Protein AF-A0A1Q6WD43-F1 (afdb_monomer)

Mean predicted aligned error: 6.04 Å

Nearest PDB structures (foldseek):
  2ca4-assembly1_B  TM=8.478E-01  e=5.984E-08  Ancylobacter novellus
  1pby-assembly1_A  TM=7.423E-01  e=4.974E-02  Paracoccus denitrificans
  8uez-assembly1_1Y  TM=4.013E-01  e=4.072E+00  Sus scrofa

Solvent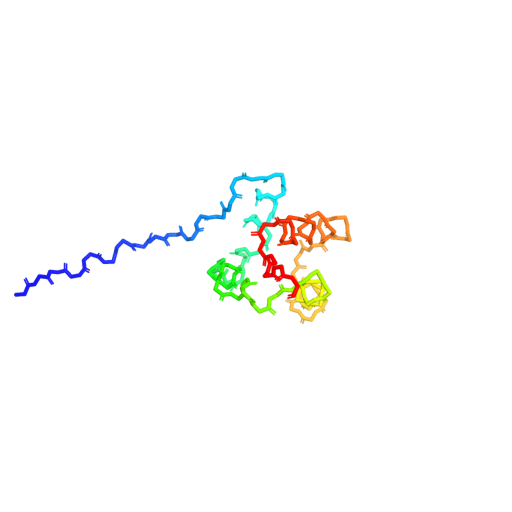-accessible surface area (backbone atoms only — not comparable to full-atom values): 4982 Å² total; per-residue (Å²): 138,79,83,80,75,74,73,82,72,72,70,77,75,71,94,52,82,41,39,70,60,38,57,70,59,55,52,76,86,46,76,57,55,63,53,73,71,44,11,73,82,23,39,57,73,55,46,46,50,50,55,48,43,41,31,75,75,69,63,41,96,59,54,76,66,53,51,50,44,34,39,53,32,43,38,79,73,35,35,30,80,130

Sequence (82 aa):
MVPAQLKEETVRLKDAPGRELTEGRCNICHSLDYIPSNAPAMNRAVWQKEVQKMRDRFGGPLTDEEARQILDYLDGNYSGKP

Structure (mmCIF, N/CA/C/O backbone):
data_AF-A0A1Q6WD43-F1
#
_entry.id   AF-A0A1Q6WD43-F1
#
loop_
_atom_site.group_PDB
_atom_site.id
_atom_site.type_symbol
_atom_site.label_atom_id
_atom_site.label_alt_id
_atom_site.label_comp_id
_atom_site.label_asym_id
_atom_site.label_entity_id
_atom_site.label_seq_id
_atom_site.pdbx_PDB_ins_code
_atom_site.Cartn_x
_atom_site.Cartn_y
_atom_site.Cartn_z
_atom_site.occupancy
_atom_site.B_iso_or_equiv
_atom_site.auth_seq_id
_atom_site.auth_comp_id
_atom_site.auth_asym_id
_atom_site.auth_atom_id
_atom_site.pdbx_PDB_model_num
ATOM 1 N N . MET A 1 1 ? 30.801 -22.408 -15.309 1.00 42.31 1 MET A N 1
ATOM 2 C CA . MET A 1 1 ? 29.664 -21.544 -15.688 1.00 42.31 1 MET A CA 1
ATOM 3 C C . MET A 1 1 ? 28.396 -22.223 -15.214 1.00 42.31 1 MET A C 1
ATOM 5 O O . MET A 1 1 ? 27.989 -23.199 -15.826 1.00 42.31 1 MET A O 1
ATOM 9 N N . VAL A 1 2 ? 27.838 -21.787 -14.087 1.00 53.16 2 VAL A N 1
ATOM 10 C CA . VAL A 1 2 ? 26.516 -22.243 -13.636 1.00 53.16 2 VAL A CA 1
ATOM 11 C C . VAL A 1 2 ? 25.528 -21.190 -14.131 1.00 53.16 2 VAL A C 1
ATOM 13 O O . VAL A 1 2 ? 25.745 -20.015 -13.827 1.00 53.16 2 VAL A O 1
ATOM 16 N N . PRO A 1 3 ? 24.512 -21.541 -14.935 1.00 49.53 3 PRO A N 1
ATOM 17 C CA . PRO A 1 3 ? 23.522 -20.566 -15.350 1.00 49.53 3 PRO A CA 1
ATOM 18 C C . PRO A 1 3 ? 22.764 -20.128 -14.098 1.00 49.53 3 PRO A C 1
ATOM 20 O O . PRO A 1 3 ? 22.204 -20.955 -13.378 1.00 49.53 3 PRO A O 1
ATOM 23 N N . ALA A 1 4 ? 22.777 -18.828 -13.817 1.00 56.72 4 ALA A N 1
ATOM 24 C CA . ALA A 1 4 ? 21.871 -18.243 -12.850 1.00 56.72 4 ALA A CA 1
ATOM 25 C C . ALA A 1 4 ? 20.457 -18.391 -13.420 1.00 56.72 4 ALA A C 1
ATOM 27 O O . ALA A 1 4 ? 19.997 -17.563 -14.202 1.00 56.72 4 ALA A O 1
ATOM 28 N N . GLN A 1 5 ? 19.776 -19.480 -13.067 1.00 51.81 5 GLN A N 1
ATOM 29 C CA . GLN A 1 5 ? 18.324 -19.502 -13.093 1.00 51.81 5 GLN A CA 1
ATOM 30 C C . GLN A 1 5 ? 17.876 -18.446 -12.083 1.00 51.81 5 GLN A C 1
ATOM 32 O O . GLN A 1 5 ? 17.747 -18.730 -10.893 1.00 51.81 5 GLN A O 1
ATOM 37 N N . LEU A 1 6 ? 17.672 -17.213 -12.558 1.00 49.53 6 LEU A N 1
ATOM 38 C CA . LEU A 1 6 ? 16.703 -16.325 -11.941 1.00 49.53 6 LEU A CA 1
ATOM 39 C C . LEU A 1 6 ? 15.400 -17.121 -11.946 1.00 49.53 6 LEU A C 1
ATOM 41 O O . LEU A 1 6 ? 14.727 -17.244 -12.965 1.00 49.53 6 LEU A O 1
ATOM 45 N N . LYS A 1 7 ? 15.060 -17.718 -10.806 1.00 44.47 7 LYS A N 1
ATOM 46 C CA . LYS A 1 7 ? 13.651 -17.867 -10.500 1.00 44.47 7 LYS A CA 1
ATOM 47 C C . LYS A 1 7 ? 13.165 -16.429 -10.447 1.00 44.47 7 LYS A C 1
ATOM 49 O O . LYS A 1 7 ? 13.553 -15.694 -9.543 1.00 44.47 7 LYS A O 1
ATOM 54 N N . GLU A 1 8 ? 12.421 -16.004 -11.456 1.00 50.09 8 GLU A N 1
ATOM 55 C CA . GLU A 1 8 ? 11.548 -14.845 -11.334 1.00 50.09 8 GLU A CA 1
ATOM 56 C C . GLU A 1 8 ? 10.546 -15.198 -10.224 1.00 50.09 8 GLU A C 1
ATOM 58 O O . GLU A 1 8 ? 9.440 -15.668 -10.477 1.00 50.09 8 GLU A O 1
ATOM 63 N N . GLU A 1 9 ? 10.970 -15.116 -8.960 1.00 55.88 9 GLU A N 1
ATOM 64 C CA . GLU A 1 9 ? 10.071 -15.238 -7.825 1.00 55.88 9 GLU A CA 1
ATOM 65 C C . GLU A 1 9 ? 9.257 -13.956 -7.810 1.00 55.88 9 GLU A C 1
ATOM 67 O O . GLU A 1 9 ? 9.628 -12.952 -7.207 1.00 55.88 9 GLU A O 1
ATOM 72 N N . THR A 1 10 ? 8.139 -13.991 -8.532 1.00 66.44 10 THR A N 1
ATOM 73 C CA . THR A 1 10 ? 7.045 -13.046 -8.350 1.00 66.44 10 THR A CA 1
ATOM 74 C C . THR A 1 10 ? 6.792 -12.933 -6.852 1.00 66.44 10 THR A C 1
ATOM 76 O O . THR A 1 10 ? 6.491 -13.940 -6.200 1.00 66.44 10 THR A O 1
ATOM 79 N N . VAL A 1 11 ? 6.965 -11.734 -6.297 1.00 83.38 11 VAL A N 1
ATOM 80 C CA . VAL A 1 11 ? 6.736 -11.490 -4.874 1.00 83.38 11 VAL A CA 1
ATOM 81 C C . VAL A 1 11 ? 5.312 -11.909 -4.535 1.00 83.38 11 VAL A C 1
ATOM 83 O O . VAL A 1 11 ? 4.354 -11.364 -5.076 1.00 83.38 11 VAL A O 1
ATOM 86 N N . ARG A 1 12 ? 5.183 -12.904 -3.652 1.00 89.75 12 ARG A N 1
ATOM 87 C CA . ARG A 1 12 ? 3.894 -13.345 -3.114 1.00 89.75 12 ARG A CA 1
ATOM 88 C C . ARG A 1 12 ? 3.634 -12.619 -1.811 1.00 89.75 12 ARG A C 1
ATOM 90 O O . ARG A 1 12 ? 4.429 -12.731 -0.873 1.00 89.75 12 ARG A O 1
ATOM 97 N N . LEU A 1 13 ? 2.530 -11.885 -1.754 1.00 95.50 13 LEU A N 1
ATOM 98 C CA . LEU A 1 13 ? 2.152 -11.194 -0.535 1.00 95.50 13 LEU A CA 1
ATOM 99 C C . LEU A 1 13 ? 1.562 -12.182 0.496 1.00 95.50 13 LEU A C 1
ATOM 101 O O . LEU A 1 13 ? 1.126 -13.286 0.159 1.00 95.50 13 LEU A O 1
ATOM 105 N N . LYS A 1 14 ? 1.587 -11.804 1.778 1.00 96.44 14 LYS A N 1
ATOM 106 C CA . LYS A 1 14 ? 1.104 -12.603 2.911 1.00 96.44 14 LYS A CA 1
ATOM 107 C C . LYS A 1 14 ? -0.364 -12.951 2.698 1.00 96.44 14 LYS A C 1
ATOM 109 O O . LYS A 1 14 ? -1.167 -12.081 2.367 1.00 96.44 14 LYS A O 1
ATOM 114 N N . ASP A 1 15 ? -0.711 -14.215 2.895 1.00 97.19 15 ASP A N 1
ATOM 115 C CA . ASP A 1 15 ? -2.081 -14.682 2.710 1.00 97.19 15 ASP A CA 1
ATOM 116 C C . ASP A 1 15 ? -2.973 -14.211 3.868 1.00 97.19 15 ASP A C 1
ATOM 118 O O . ASP A 1 15 ? -2.940 -14.766 4.965 1.00 97.19 15 ASP A O 1
ATOM 122 N N . ALA A 1 16 ? -3.695 -13.113 3.643 1.00 96.94 16 ALA A N 1
ATOM 123 C CA . ALA A 1 16 ? -4.571 -12.466 4.613 1.00 96.94 16 ALA A CA 1
ATOM 124 C C . ALA A 1 16 ? -5.656 -11.635 3.892 1.00 96.94 16 ALA A C 1
ATOM 126 O O . ALA A 1 16 ? -5.481 -11.283 2.717 1.00 96.94 16 ALA A O 1
ATOM 127 N N . PRO A 1 17 ? -6.772 -11.293 4.570 1.00 98.06 17 PRO A N 1
ATOM 128 C CA . PRO A 1 17 ? -7.845 -10.495 3.977 1.00 98.06 17 PRO A CA 1
ATOM 129 C C . PRO A 1 17 ? -7.325 -9.180 3.385 1.00 98.06 17 PRO A C 1
ATOM 131 O O . PRO A 1 17 ? -6.662 -8.415 4.077 1.00 98.06 17 PRO A O 1
ATOM 134 N N . GLY A 1 18 ? -7.624 -8.927 2.108 1.00 97.31 18 GLY A N 1
ATOM 135 C CA . GLY A 1 18 ? -7.133 -7.759 1.364 1.00 97.31 18 GLY A CA 1
ATOM 136 C C . GLY A 1 18 ? -5.917 -8.025 0.467 1.00 97.31 18 GLY A C 1
ATOM 137 O O . GLY A 1 18 ? -5.562 -7.152 -0.329 1.00 97.31 18 GLY A O 1
ATOM 138 N N . ARG A 1 19 ? -5.326 -9.233 0.508 1.00 97.62 19 ARG A N 1
ATOM 139 C CA . ARG A 1 19 ? -4.234 -9.628 -0.400 1.00 97.62 19 ARG A CA 1
ATOM 140 C C . ARG A 1 19 ? -4.627 -9.490 -1.868 1.00 97.62 19 ARG A C 1
ATOM 142 O O . ARG A 1 19 ? -3.959 -8.773 -2.598 1.00 97.62 19 ARG A O 1
ATOM 149 N N . GLU A 1 20 ? -5.701 -10.154 -2.295 1.00 96.88 20 GLU A N 1
ATOM 150 C CA . GLU A 1 20 ? -6.099 -10.205 -3.714 1.00 96.88 20 GLU A CA 1
ATOM 151 C C . GLU A 1 20 ? -6.383 -8.811 -4.281 1.00 96.88 20 GLU A C 1
ATOM 153 O O . GLU A 1 20 ? -5.970 -8.485 -5.393 1.00 96.88 20 GLU A O 1
ATOM 158 N N . LEU A 1 21 ? -7.023 -7.954 -3.481 1.00 97.31 21 LEU A N 1
ATOM 159 C CA . LEU A 1 21 ? -7.246 -6.560 -3.846 1.00 97.31 21 LEU A CA 1
ATOM 160 C C . LEU A 1 21 ? -5.920 -5.798 -3.989 1.00 97.31 21 LEU A C 1
ATOM 162 O O . LEU A 1 21 ? -5.738 -5.057 -4.954 1.00 97.31 21 LEU A O 1
ATOM 166 N N . THR A 1 22 ? -4.984 -5.995 -3.057 1.00 97.31 22 THR A N 1
ATOM 167 C CA . THR A 1 22 ? -3.656 -5.367 -3.108 1.00 97.31 22 THR A CA 1
ATOM 168 C C . THR A 1 22 ? -2.881 -5.827 -4.342 1.00 97.31 22 THR A C 1
ATOM 170 O O . THR A 1 22 ? -2.353 -4.996 -5.073 1.00 97.31 22 THR A O 1
ATOM 173 N N . GLU A 1 23 ? -2.861 -7.126 -4.640 1.00 96.06 23 GLU A N 1
ATOM 174 C CA . GLU A 1 23 ? -2.190 -7.669 -5.827 1.00 96.06 23 GLU A CA 1
ATOM 175 C C . GLU A 1 23 ? -2.819 -7.135 -7.124 1.00 96.06 23 GLU A C 1
ATOM 177 O O . GLU A 1 23 ? -2.101 -6.724 -8.037 1.00 96.06 23 GLU A O 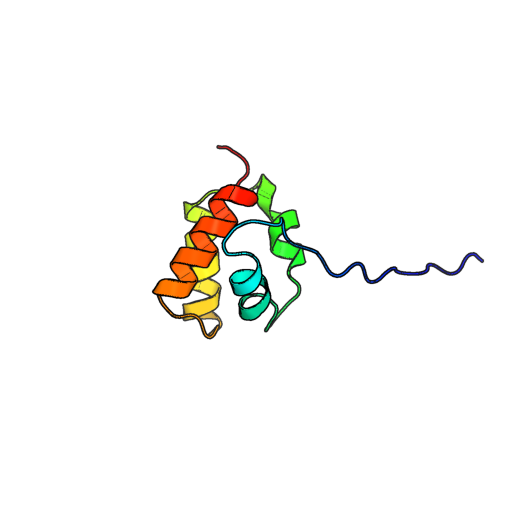1
ATOM 182 N N . GLY A 1 24 ? -4.152 -7.054 -7.181 1.00 94.81 24 GLY A N 1
ATOM 183 C CA . GLY A 1 24 ? -4.883 -6.558 -8.347 1.00 94.81 24 GLY A CA 1
ATOM 184 C C . GLY A 1 24 ? -4.756 -5.050 -8.590 1.00 94.81 24 GLY A C 1
ATOM 185 O O . GLY A 1 24 ? -4.873 -4.608 -9.733 1.00 94.81 24 GLY A O 1
ATOM 186 N N . ARG A 1 25 ? -4.514 -4.243 -7.547 1.00 95.94 25 ARG A N 1
ATOM 187 C CA . ARG A 1 25 ? -4.410 -2.774 -7.658 1.00 95.94 25 ARG A CA 1
ATOM 188 C C . ARG A 1 25 ? -2.976 -2.256 -7.668 1.00 95.94 25 ARG A C 1
ATOM 190 O O . ARG A 1 25 ? -2.693 -1.288 -8.368 1.00 95.94 25 ARG A O 1
ATOM 197 N N . CYS A 1 26 ? -2.066 -2.878 -6.923 1.00 95.62 26 CYS A N 1
ATOM 198 C CA . CYS A 1 26 ? -0.715 -2.355 -6.709 1.00 95.62 26 CYS A CA 1
ATOM 199 C C . CYS A 1 26 ? 0.333 -2.914 -7.683 1.00 95.62 26 CYS A C 1
ATOM 201 O O . CYS A 1 26 ? 1.432 -2.373 -7.732 1.00 95.62 26 CYS A O 1
ATOM 203 N N . ASN A 1 27 ? 0.002 -3.935 -8.482 1.00 93.25 27 ASN A N 1
ATOM 204 C CA . ASN A 1 27 ? 0.903 -4.496 -9.498 1.00 93.25 27 ASN A CA 1
ATOM 205 C C . ASN A 1 27 ? 0.677 -3.915 -10.913 1.00 93.25 27 ASN A C 1
ATOM 207 O O . ASN A 1 27 ? 1.162 -4.457 -11.901 1.00 93.25 27 ASN A O 1
ATOM 211 N N . ILE A 1 28 ? -0.110 -2.839 -11.038 1.00 91.44 28 ILE A N 1
ATOM 212 C CA . ILE A 1 28 ? -0.465 -2.247 -12.342 1.00 91.44 28 ILE A CA 1
ATOM 213 C C . ILE A 1 28 ? 0.708 -1.451 -12.935 1.00 91.44 28 ILE A C 1
ATOM 215 O O . ILE A 1 28 ? 0.902 -1.446 -14.148 1.00 91.44 28 ILE A O 1
ATOM 219 N N . CYS A 1 29 ? 1.482 -0.771 -12.084 1.00 93.25 29 CYS A N 1
ATOM 220 C CA . CYS A 1 29 ? 2.517 0.173 -12.518 1.00 93.25 29 CYS A CA 1
ATOM 221 C C . CYS A 1 29 ? 3.946 -0.289 -12.196 1.00 93.25 29 CYS A C 1
ATOM 223 O O . CYS A 1 29 ? 4.889 0.139 -12.857 1.00 93.25 29 CYS A O 1
ATOM 225 N N . HIS A 1 30 ? 4.125 -1.123 -11.173 1.00 93.62 30 HIS A N 1
ATOM 226 C CA . HIS A 1 30 ? 5.420 -1.632 -10.726 1.00 93.62 30 HIS A CA 1
ATOM 227 C C . HIS A 1 30 ? 5.240 -2.944 -9.954 1.00 93.62 30 HIS A C 1
ATOM 229 O O . HIS A 1 30 ? 4.124 -3.311 -9.597 1.00 93.62 30 HIS A O 1
ATOM 235 N N . SER A 1 31 ? 6.355 -3.616 -9.664 1.00 93.00 31 SER A N 1
ATOM 236 C CA . SER A 1 31 ? 6.389 -4.828 -8.841 1.00 93.00 31 SER A CA 1
ATOM 237 C C . SER A 1 31 ? 5.881 -4.579 -7.413 1.00 93.00 31 SER A C 1
ATOM 239 O O . SER A 1 31 ? 5.928 -3.462 -6.890 1.00 93.00 31 SER A O 1
ATOM 241 N N . LEU A 1 32 ? 5.406 -5.644 -6.766 1.00 95.38 32 LEU A N 1
ATOM 242 C CA . LEU A 1 32 ? 4.953 -5.637 -5.371 1.00 95.38 32 LEU A CA 1
ATOM 243 C C . LEU A 1 32 ? 6.101 -5.776 -4.359 1.00 95.38 32 LEU A C 1
ATOM 245 O O . LEU A 1 32 ? 5.860 -5.716 -3.155 1.00 95.38 32 LEU A O 1
ATOM 249 N N . ASP A 1 33 ? 7.339 -5.956 -4.819 1.00 94.62 33 ASP A N 1
ATOM 250 C CA . ASP A 1 33 ? 8.551 -6.090 -3.999 1.00 94.62 33 ASP A CA 1
ATOM 251 C C . ASP A 1 33 ? 8.796 -4.925 -3.034 1.00 94.62 33 ASP A C 1
ATOM 253 O O . ASP A 1 33 ? 9.309 -5.138 -1.930 1.00 94.62 33 ASP A O 1
ATOM 257 N N . TYR A 1 34 ? 8.356 -3.719 -3.387 1.00 94.38 34 TYR A N 1
ATOM 258 C CA . TYR A 1 34 ? 8.398 -2.556 -2.506 1.00 94.38 34 TYR A CA 1
ATOM 259 C C . TYR A 1 34 ? 7.617 -2.748 -1.201 1.00 94.38 34 TYR A C 1
ATOM 261 O O . TYR A 1 34 ? 7.984 -2.140 -0.196 1.00 94.38 34 TYR A O 1
ATOM 269 N N . ILE A 1 35 ? 6.574 -3.584 -1.177 1.00 96.31 35 ILE A N 1
ATOM 270 C CA . ILE A 1 35 ? 5.772 -3.818 0.031 1.00 96.31 35 ILE A CA 1
ATOM 271 C C . ILE A 1 35 ? 6.610 -4.512 1.120 1.00 96.31 35 ILE A C 1
ATOM 273 O O . ILE A 1 35 ? 6.856 -3.892 2.158 1.00 96.31 35 ILE A O 1
ATOM 277 N N . PRO A 1 36 ? 7.111 -5.751 0.924 1.00 95.31 36 PRO A N 1
ATOM 278 C CA . PRO A 1 36 ? 7.939 -6.411 1.927 1.00 95.31 36 PRO A CA 1
ATOM 279 C C . PRO A 1 36 ? 9.284 -5.710 2.139 1.00 95.31 36 PRO A C 1
ATOM 281 O O . PRO A 1 36 ? 9.771 -5.699 3.267 1.00 95.31 36 PRO A O 1
ATOM 284 N N . SER A 1 37 ? 9.871 -5.108 1.098 1.00 94.38 37 SER A N 1
ATOM 285 C CA . SER A 1 37 ? 11.189 -4.466 1.210 1.00 94.38 37 SER A CA 1
ATOM 286 C C . SER A 1 37 ? 11.159 -3.221 2.093 1.00 94.38 37 SER A C 1
ATOM 288 O O . SER A 1 37 ? 12.101 -2.982 2.843 1.00 94.38 37 SER A O 1
ATOM 290 N N . ASN A 1 38 ? 10.074 -2.441 2.041 1.00 94.88 38 ASN A N 1
ATOM 291 C CA . ASN A 1 38 ? 9.938 -1.246 2.870 1.00 94.88 38 ASN A CA 1
ATOM 292 C C . ASN A 1 38 ? 9.283 -1.516 4.227 1.00 94.88 38 ASN A C 1
ATOM 294 O O . ASN A 1 38 ? 9.424 -0.688 5.123 1.00 94.88 38 ASN A O 1
ATOM 298 N N . ALA A 1 39 ? 8.600 -2.653 4.400 1.00 94.94 39 ALA A N 1
ATOM 299 C CA . ALA A 1 39 ? 7.846 -2.985 5.609 1.00 94.94 39 ALA A CA 1
ATOM 300 C C . ALA A 1 39 ? 8.563 -2.668 6.940 1.00 94.94 39 ALA A C 1
ATOM 302 O O . ALA A 1 39 ? 7.914 -2.099 7.817 1.00 94.94 39 ALA A O 1
ATOM 303 N N . PRO A 1 40 ? 9.878 -2.935 7.118 1.00 95.19 40 PRO A N 1
ATOM 304 C CA . PRO A 1 40 ? 10.567 -2.620 8.373 1.00 95.19 40 PRO A CA 1
ATOM 305 C C . PRO A 1 40 ? 10.563 -1.134 8.760 1.00 95.19 40 PRO A C 1
ATOM 307 O O . PRO A 1 40 ? 10.669 -0.822 9.940 1.00 95.19 40 PRO A O 1
ATOM 310 N N . ALA A 1 41 ? 10.452 -0.225 7.788 1.00 94.69 41 ALA A N 1
ATOM 311 C CA . ALA A 1 41 ? 10.439 1.225 7.995 1.00 94.69 41 ALA A CA 1
ATOM 312 C C . ALA A 1 41 ? 9.022 1.826 7.958 1.00 94.69 41 ALA A C 1
ATOM 314 O O . ALA A 1 41 ? 8.861 3.048 7.973 1.00 94.69 41 ALA A O 1
ATOM 315 N N . MET A 1 42 ? 7.995 0.983 7.856 1.00 96.06 42 MET A N 1
ATOM 316 C CA . MET A 1 42 ? 6.627 1.414 7.612 1.00 96.06 42 MET A CA 1
ATOM 317 C C . MET A 1 42 ? 5.755 1.230 8.849 1.00 96.06 42 MET A C 1
ATOM 319 O O . MET A 1 42 ? 5.864 0.247 9.577 1.00 96.06 42 MET A O 1
ATOM 323 N N . ASN A 1 43 ? 4.839 2.175 9.034 1.00 96.38 43 ASN A N 1
ATOM 324 C CA . ASN A 1 43 ? 3.708 2.079 9.948 1.00 96.38 43 ASN A CA 1
ATOM 325 C C . ASN A 1 43 ? 2.434 2.518 9.211 1.00 96.38 43 ASN A C 1
ATOM 327 O O . ASN A 1 43 ? 2.512 3.040 8.093 1.00 96.38 43 ASN A O 1
ATOM 331 N N . ARG A 1 44 ? 1.266 2.378 9.849 1.00 96.44 44 ARG A N 1
ATOM 332 C CA . ARG A 1 44 ? -0.026 2.756 9.257 1.00 96.44 44 ARG A CA 1
ATOM 333 C C . ARG A 1 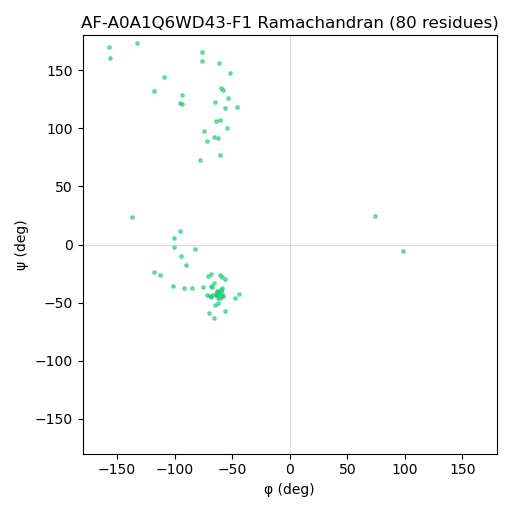44 ? -0.038 4.143 8.614 1.00 96.44 44 ARG A C 1
ATOM 335 O O . ARG A 1 44 ? -0.543 4.304 7.509 1.00 96.44 44 ARG A O 1
ATOM 342 N N . ALA A 1 45 ? 0.509 5.153 9.290 1.00 97.12 45 ALA A N 1
ATOM 343 C CA . ALA A 1 45 ? 0.482 6.527 8.794 1.00 97.12 45 ALA A CA 1
ATOM 344 C C . ALA A 1 45 ? 1.368 6.709 7.553 1.00 97.12 45 ALA A C 1
ATOM 346 O O . ALA A 1 45 ? 1.018 7.476 6.654 1.00 97.12 45 ALA A O 1
ATOM 347 N N . VAL A 1 46 ? 2.505 6.009 7.481 1.00 97.44 46 VAL A N 1
ATOM 348 C CA . VAL A 1 46 ? 3.366 6.028 6.289 1.00 97.44 46 VAL A CA 1
ATOM 349 C C . VAL A 1 46 ? 2.709 5.253 5.144 1.00 97.44 46 VAL A C 1
ATOM 351 O O . VAL A 1 46 ? 2.631 5.781 4.036 1.00 97.44 46 VAL A O 1
ATOM 354 N N . TRP A 1 47 ? 2.129 4.078 5.411 1.00 97.94 47 TRP A N 1
ATOM 355 C CA . TRP A 1 47 ? 1.383 3.324 4.400 1.00 97.94 47 TRP A CA 1
ATOM 356 C C . TRP A 1 47 ? 0.210 4.114 3.831 1.00 97.94 47 TRP A C 1
ATOM 358 O O . TRP A 1 47 ? 0.023 4.139 2.617 1.00 97.94 47 TRP A O 1
ATOM 368 N N . GLN A 1 48 ? -0.538 4.820 4.679 1.00 98.00 48 GLN A N 1
ATOM 369 C CA . GLN A 1 48 ? -1.644 5.662 4.235 1.00 98.00 48 GLN A CA 1
ATOM 370 C C . GLN A 1 48 ? -1.171 6.723 3.238 1.00 98.00 48 GLN A C 1
ATOM 372 O O . GLN A 1 48 ? -1.806 6.914 2.201 1.00 98.00 48 GLN A O 1
ATOM 377 N N . LYS A 1 49 ? -0.041 7.382 3.523 1.00 98.06 49 LYS A N 1
ATOM 378 C CA . LYS A 1 49 ? 0.545 8.381 2.621 1.00 98.06 49 LYS A CA 1
ATOM 379 C C . LYS A 1 49 ? 0.977 7.762 1.297 1.00 98.06 49 LYS A C 1
ATOM 381 O O . LYS A 1 49 ? 0.723 8.361 0.257 1.00 98.06 49 LYS A O 1
ATOM 386 N N . GLU A 1 50 ? 1.604 6.587 1.314 1.00 97.44 50 GLU A N 1
ATOM 387 C CA . GLU A 1 50 ? 2.021 5.921 0.076 1.00 97.44 50 GLU A CA 1
ATOM 388 C C . GLU A 1 50 ? 0.816 5.460 -0.756 1.00 97.44 50 GLU A C 1
ATOM 390 O O . GLU A 1 50 ? 0.778 5.747 -1.950 1.00 97.44 50 GLU A O 1
A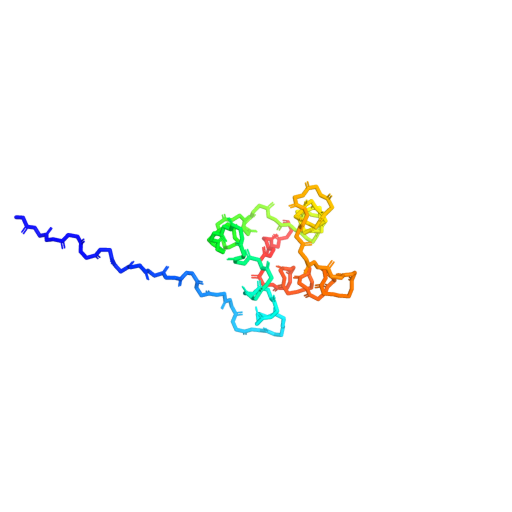TOM 395 N N . VAL A 1 51 ? -0.219 4.866 -0.149 1.00 97.38 51 VAL A N 1
ATOM 396 C CA . VAL A 1 51 ? -1.455 4.477 -0.859 1.00 97.38 51 VAL A CA 1
ATOM 397 C C . VAL A 1 51 ? -2.150 5.700 -1.471 1.00 97.38 51 VAL A C 1
ATOM 399 O O . VAL A 1 51 ? -2.511 5.679 -2.649 1.00 97.38 51 VAL A O 1
ATOM 402 N N . GLN A 1 52 ? -2.283 6.794 -0.714 1.00 97.25 52 GLN A N 1
ATOM 403 C CA . GLN A 1 52 ? -2.858 8.049 -1.218 1.00 97.25 52 GLN A CA 1
ATOM 404 C C . GLN A 1 52 ? -2.023 8.641 -2.353 1.00 97.25 52 GLN A C 1
ATOM 406 O O . GLN A 1 52 ? -2.563 9.059 -3.368 1.00 97.25 52 GLN A O 1
ATOM 411 N N . LYS A 1 53 ? -0.695 8.624 -2.235 1.00 96.88 53 LYS A N 1
ATOM 412 C CA . LYS A 1 53 ? 0.217 9.081 -3.288 1.00 96.88 53 LYS A CA 1
ATOM 413 C C . LYS A 1 53 ? 0.084 8.239 -4.560 1.00 96.88 53 LYS A C 1
ATOM 415 O O . LYS A 1 53 ? 0.064 8.819 -5.645 1.00 96.88 53 LYS A O 1
ATOM 420 N N . MET A 1 54 ? -0.052 6.914 -4.454 1.00 97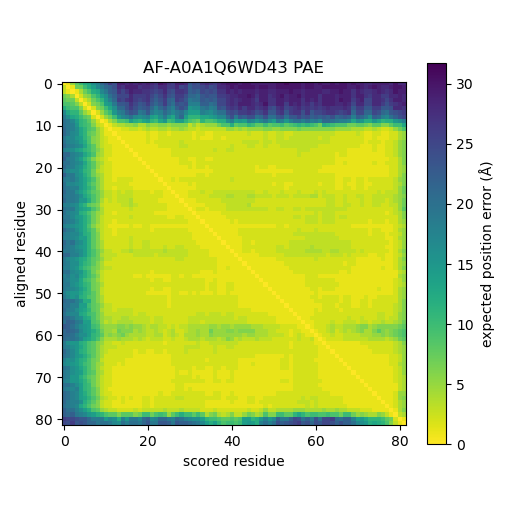.06 54 MET A N 1
ATOM 421 C CA . MET A 1 54 ? -0.309 6.054 -5.619 1.00 97.06 54 MET A CA 1
ATOM 422 C C . MET A 1 54 ? -1.626 6.412 -6.309 1.00 97.06 54 MET A C 1
ATOM 424 O O . MET A 1 54 ? -1.665 6.513 -7.534 1.00 97.06 54 MET A O 1
ATOM 428 N N . ARG A 1 55 ? -2.685 6.668 -5.537 1.00 95.31 55 ARG A N 1
ATOM 429 C CA . ARG A 1 55 ? -3.990 7.059 -6.080 1.00 95.31 55 ARG A CA 1
ATOM 430 C C . ARG A 1 55 ? -3.984 8.467 -6.678 1.00 95.31 55 ARG A C 1
ATOM 432 O O . ARG A 1 55 ? -4.259 8.636 -7.859 1.00 95.31 55 ARG A O 1
ATOM 439 N N . ASP A 1 56 ? -3.647 9.472 -5.878 1.00 94.88 56 ASP A N 1
ATOM 440 C CA . ASP A 1 56 ? -3.903 10.880 -6.195 1.00 94.88 56 ASP A CA 1
ATOM 441 C C . ASP A 1 56 ? -2.804 11.493 -7.069 1.00 94.88 56 ASP A C 1
ATOM 443 O O . ASP A 1 56 ? -3.085 12.296 -7.956 1.00 94.88 56 ASP A O 1
ATOM 447 N N . ARG A 1 57 ? -1.536 11.125 -6.831 1.00 95.50 57 ARG A N 1
ATOM 448 C CA . ARG A 1 57 ? -0.396 11.697 -7.566 1.00 95.50 57 ARG A CA 1
ATOM 449 C C . ARG A 1 57 ? -0.022 10.880 -8.794 1.00 95.50 57 ARG A C 1
ATOM 451 O O . ARG A 1 57 ? 0.374 11.464 -9.798 1.00 95.5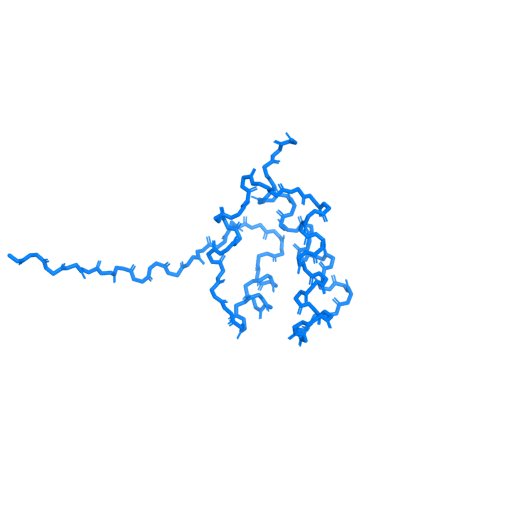0 57 ARG A O 1
ATOM 458 N N . PHE A 1 58 ? -0.102 9.555 -8.704 1.00 93.62 58 PHE A N 1
ATOM 459 C CA . PHE A 1 58 ? 0.254 8.662 -9.809 1.00 93.62 58 PHE A CA 1
ATOM 460 C C . PHE A 1 58 ? -0.956 8.137 -10.591 1.00 93.62 58 PHE A C 1
ATOM 462 O O . PHE A 1 58 ? -0.768 7.462 -11.600 1.00 93.62 58 PHE A O 1
ATOM 469 N N . GLY A 1 59 ? -2.180 8.488 -10.183 1.00 92.06 59 GLY A N 1
ATOM 470 C CA . GLY A 1 59 ? -3.398 8.178 -10.933 1.00 92.06 59 GLY A CA 1
ATOM 471 C C . GLY A 1 59 ? -3.821 6.711 -10.859 1.00 92.06 59 GLY A C 1
ATOM 472 O O . GLY A 1 59 ? -4.489 6.226 -11.771 1.00 92.06 59 GLY A O 1
ATOM 473 N N . GLY A 1 60 ? -3.417 5.986 -9.811 1.00 90.75 60 GLY A N 1
ATOM 474 C CA . GLY A 1 60 ? -3.808 4.593 -9.610 1.00 90.75 60 GLY A CA 1
ATOM 475 C C . GLY A 1 60 ? -5.335 4.444 -9.501 1.00 90.75 60 GLY A C 1
ATOM 476 O O . GLY A 1 60 ? -5.964 5.217 -8.772 1.00 90.75 60 GLY A O 1
ATOM 477 N N . PRO A 1 61 ? -5.953 3.454 -10.175 1.00 88.81 61 PRO A N 1
ATOM 478 C CA . PRO A 1 61 ? -7.403 3.270 -10.184 1.00 88.81 61 PRO A CA 1
ATOM 479 C C . PRO A 1 61 ? -7.886 2.616 -8.877 1.00 88.81 61 PRO A C 1
ATOM 481 O O . PRO A 1 61 ? -8.226 1.433 -8.854 1.00 88.81 61 PRO A O 1
ATOM 484 N N . LEU A 1 62 ? -7.874 3.377 -7.781 1.00 93.88 62 LEU A N 1
ATOM 485 C CA . LEU A 1 62 ? -8.360 2.965 -6.463 1.00 93.88 62 LEU A CA 1
ATOM 486 C C . LEU A 1 62 ? -9.524 3.855 -6.026 1.00 93.88 62 LEU A C 1
ATOM 488 O O . LEU A 1 62 ? -9.418 5.080 -6.040 1.00 93.88 62 LEU A O 1
ATOM 492 N N . THR A 1 63 ? -10.608 3.248 -5.558 1.00 96.25 63 THR A N 1
ATOM 493 C CA . THR A 1 63 ? -11.652 3.957 -4.803 1.00 96.25 63 THR A CA 1
ATOM 494 C C . THR A 1 63 ? -11.204 4.246 -3.362 1.00 96.25 63 THR A C 1
ATOM 496 O O . THR A 1 63 ? -10.234 3.666 -2.868 1.00 96.25 63 THR A O 1
ATOM 499 N N . ASP A 1 64 ? -11.916 5.129 -2.650 1.00 95.81 64 ASP A N 1
ATOM 500 C CA . ASP A 1 64 ? -11.675 5.380 -1.216 1.00 95.81 64 ASP A CA 1
ATOM 501 C C . ASP A 1 64 ? -11.829 4.108 -0.362 1.00 95.81 64 ASP A C 1
ATOM 503 O O . ASP A 1 64 ? -11.072 3.892 0.585 1.00 95.81 64 ASP A O 1
ATOM 507 N N . GLU A 1 65 ? -12.800 3.258 -0.707 1.00 97.25 65 GLU A N 1
ATOM 508 C CA . GLU A 1 65 ? -13.046 1.979 -0.038 1.00 97.25 65 GLU A CA 1
ATOM 509 C C . GLU A 1 65 ? -11.871 1.019 -0.227 1.00 97.25 65 GLU A C 1
ATOM 511 O O . GLU A 1 65 ? -11.314 0.519 0.750 1.00 97.25 65 GLU A O 1
ATOM 516 N N . GLU A 1 66 ? -11.446 0.814 -1.475 1.00 97.88 66 GLU A N 1
ATOM 517 C CA . GLU A 1 66 ? -10.330 -0.080 -1.786 1.00 97.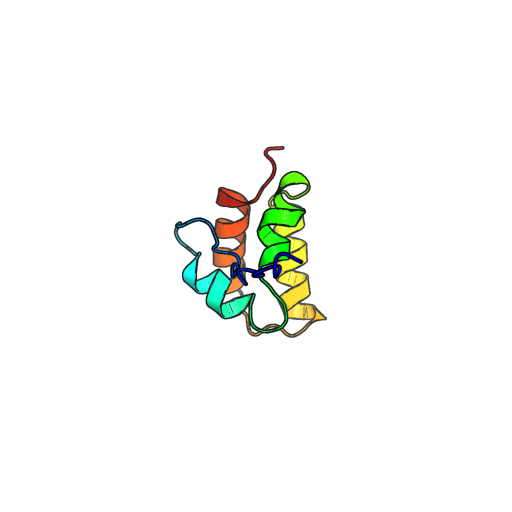88 66 GLU A CA 1
ATOM 518 C C . GLU A 1 66 ? -9.021 0.418 -1.168 1.00 97.88 66 GLU A C 1
ATOM 520 O O . GLU A 1 66 ? -8.258 -0.377 -0.623 1.00 97.88 66 GLU A O 1
ATOM 525 N N . ALA A 1 67 ? -8.776 1.733 -1.184 1.00 97.56 67 ALA A N 1
ATOM 526 C CA . ALA A 1 67 ? -7.605 2.327 -0.547 1.00 97.56 67 ALA A CA 1
ATOM 527 C C . ALA A 1 67 ? -7.560 2.032 0.960 1.00 97.56 67 ALA A C 1
ATOM 529 O O . ALA A 1 67 ? -6.491 1.746 1.500 1.00 97.56 67 ALA A O 1
ATOM 530 N N . ARG A 1 68 ? -8.712 2.057 1.644 1.00 97.75 68 ARG A N 1
ATOM 531 C CA . ARG A 1 68 ? -8.792 1.713 3.069 1.00 97.75 68 ARG A CA 1
ATOM 532 C C . ARG A 1 68 ? -8.541 0.228 3.317 1.00 97.75 68 ARG A C 1
ATOM 534 O O . ARG A 1 68 ? -7.773 -0.102 4.212 1.00 97.75 68 ARG A O 1
ATOM 541 N N . GLN A 1 69 ? -9.135 -0.651 2.512 1.00 98.38 69 GLN A N 1
ATOM 542 C CA . GLN A 1 69 ? -8.938 -2.100 2.633 1.00 98.38 69 GLN A CA 1
ATOM 543 C C . GLN A 1 69 ? -7.478 -2.500 2.381 1.00 98.38 69 GLN A C 1
ATOM 545 O O . GLN A 1 69 ? -6.918 -3.309 3.121 1.00 98.38 69 GLN A O 1
ATOM 550 N N . ILE A 1 70 ? -6.834 -1.891 1.381 1.00 98.38 70 ILE A N 1
ATOM 551 C CA . ILE A 1 70 ? -5.402 -2.076 1.114 1.00 98.38 70 ILE A CA 1
ATOM 552 C C . ILE A 1 70 ? -4.573 -1.544 2.284 1.00 98.38 70 ILE A C 1
ATOM 554 O O . ILE A 1 70 ? -3.651 -2.220 2.730 1.00 98.38 70 ILE A O 1
ATOM 558 N N . LEU A 1 71 ? -4.905 -0.370 2.830 1.00 98.31 71 LEU A N 1
ATOM 559 C CA . LEU A 1 71 ? -4.214 0.169 4.002 1.00 98.31 71 LEU A CA 1
ATOM 560 C C . LEU A 1 71 ? -4.305 -0.773 5.211 1.00 98.31 71 LEU A C 1
ATOM 562 O O . LEU A 1 71 ? -3.295 -1.006 5.868 1.00 98.31 71 LEU A O 1
ATOM 566 N N . ASP A 1 72 ? -5.482 -1.328 5.495 1.00 98.25 72 ASP A N 1
ATOM 567 C CA . ASP A 1 72 ? -5.674 -2.278 6.597 1.00 98.25 72 ASP A CA 1
ATOM 568 C C . ASP A 1 72 ? -4.853 -3.555 6.398 1.00 98.25 72 ASP A C 1
ATOM 570 O O . ASP A 1 72 ? -4.210 -4.038 7.334 1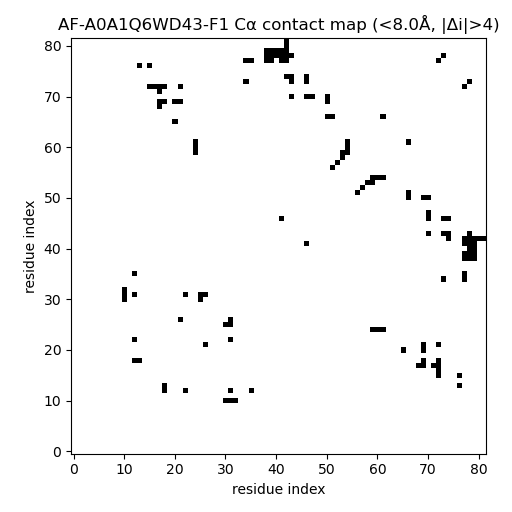.00 98.25 72 ASP A O 1
ATOM 574 N N . TYR A 1 73 ? -4.805 -4.058 5.164 1.00 98.44 73 TYR A N 1
ATOM 575 C CA . TYR A 1 73 ? -3.959 -5.187 4.803 1.00 98.44 73 TYR A CA 1
ATOM 576 C C . TYR A 1 73 ? -2.467 -4.879 4.997 1.00 98.44 73 TYR A C 1
ATOM 578 O O . TYR A 1 73 ? -1.759 -5.658 5.641 1.00 98.44 73 TYR A O 1
ATOM 586 N N . LEU A 1 74 ? -1.982 -3.751 4.470 1.00 98.00 74 LEU A N 1
ATOM 587 C CA . LEU A 1 74 ? -0.579 -3.346 4.581 1.00 98.00 74 LEU A CA 1
ATOM 588 C C . LEU A 1 74 ? -0.176 -3.120 6.037 1.00 98.00 74 LEU A C 1
ATOM 590 O O . LEU A 1 74 ? 0.883 -3.571 6.456 1.00 98.00 74 LEU A O 1
ATOM 594 N N . ASP A 1 75 ? -1.032 -2.491 6.833 1.00 97.56 75 ASP A N 1
ATOM 595 C CA . ASP A 1 75 ? -0.740 -2.219 8.234 1.00 97.56 75 ASP A CA 1
ATOM 596 C C . ASP A 1 75 ? -0.684 -3.499 9.083 1.00 97.56 75 ASP A C 1
ATOM 598 O O . ASP A 1 75 ? 0.259 -3.713 9.847 1.00 97.56 75 ASP A O 1
ATOM 602 N N . GLY A 1 76 ? -1.648 -4.407 8.901 1.00 96.88 76 GLY A N 1
ATOM 603 C CA . GLY A 1 76 ? -1.701 -5.663 9.653 1.00 96.88 76 GLY A CA 1
ATOM 604 C C . GLY A 1 76 ? -0.572 -6.641 9.314 1.00 96.88 76 GLY A C 1
ATOM 605 O O . 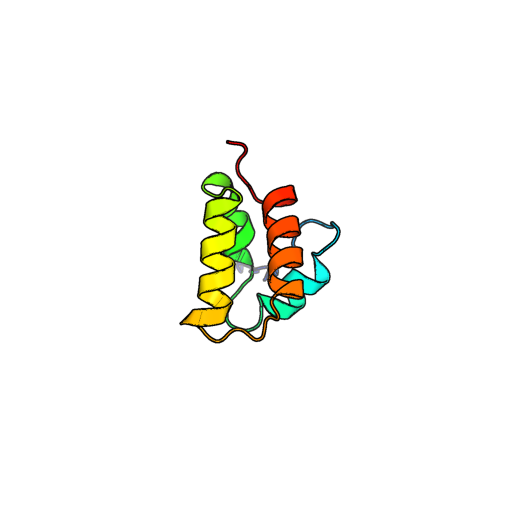GLY A 1 76 ? -0.205 -7.476 10.143 1.00 96.88 76 GLY A O 1
ATOM 606 N N . ASN A 1 77 ? -0.008 -6.542 8.107 1.00 97.19 77 ASN A N 1
ATOM 607 C CA . ASN A 1 77 ? 0.911 -7.546 7.571 1.00 97.19 77 ASN A CA 1
ATOM 608 C C . ASN A 1 77 ? 2.322 -7.016 7.282 1.00 97.19 77 ASN A C 1
ATOM 610 O O . ASN A 1 77 ? 3.270 -7.806 7.268 1.00 97.19 77 ASN A O 1
ATOM 614 N N . TYR A 1 78 ? 2.482 -5.714 7.061 1.00 96.62 78 TYR A N 1
ATOM 615 C CA . TYR A 1 78 ? 3.698 -5.085 6.537 1.00 96.62 78 TYR A CA 1
ATOM 616 C C . TYR A 1 78 ? 4.072 -3.786 7.258 1.00 96.62 78 TYR A C 1
ATOM 618 O O . TYR A 1 78 ? 4.790 -2.960 6.703 1.00 96.62 78 TYR A O 1
ATOM 626 N N . SER A 1 79 ? 3.632 -3.603 8.499 1.00 94.75 79 SER A N 1
ATOM 627 C CA . SER A 1 79 ? 4.191 -2.584 9.388 1.00 94.75 79 SER A CA 1
ATOM 628 C C . SER A 1 79 ? 5.297 -3.192 10.253 1.00 94.75 79 SER A C 1
ATOM 630 O O . SER A 1 79 ? 5.094 -4.210 10.925 1.00 94.75 79 SER A O 1
ATOM 632 N N . GLY A 1 80 ? 6.466 -2.556 10.271 1.00 83.31 80 GLY A N 1
ATOM 633 C CA . GLY A 1 80 ? 7.437 -2.736 11.340 1.00 83.31 80 GLY A CA 1
ATOM 634 C C . GLY A 1 80 ? 6.790 -2.211 12.617 1.00 83.31 80 GLY A C 1
ATOM 635 O O . GLY A 1 80 ? 6.564 -1.013 12.746 1.00 83.31 80 GLY A O 1
ATOM 636 N N . LYS A 1 81 ? 6.372 -3.108 13.520 1.00 67.88 81 LYS A N 1
ATOM 637 C CA . LYS A 1 81 ? 5.821 -2.722 14.831 1.00 67.88 81 LYS A CA 1
ATOM 638 C C . LYS A 1 81 ? 6.797 -1.756 15.536 1.00 67.88 81 LYS A C 1
ATOM 640 O O . LYS A 1 81 ? 7.999 -1.984 15.442 1.00 67.88 81 LYS A O 1
ATOM 645 N N . PRO A 1 82 ? 6.247 -0.820 16.326 1.00 56.69 82 PRO A N 1
ATOM 646 C CA . PRO A 1 82 ? 6.382 0.641 16.222 1.00 56.69 82 PRO A CA 1
ATOM 647 C C . PRO A 1 82 ? 7.802 1.212 16.170 1.00 56.69 82 PRO A C 1
ATOM 649 O O . PRO A 1 82 ? 8.709 0.634 16.805 1.00 56.69 82 PRO A O 1
#

Foldseek 3Di:
DDDPPPPPPQDQADPDQLRVLCCVFVPPPHGPVCLQVCLLVDALVRLLVVLCCCCPVVPGPDDPVSSVRNSVSSHVRRHNDD

Secondary structure (DSSP, 8-state):
----------PPPPSSTTHHHHHHHHTSSS-TTHHHHHGGG--HHHHHHHHHIIIIIT-----HHHHHHHHHHHHHHH----

pLDDT: mean 89.42, std 15.29, range [42.31, 98.44]

Radius of gyration: 13.93 Å; Cα contacts (8 Å, |Δi|>4): 73; chains: 1; bounding box: 43×34×32 Å